Protein AF-A0A9W6RK03-F1 (afdb_monomer_lite)

pLDDT: mean 72.96, std 14.07, range [41.41, 93.88]

InterPro domains:
  IPR007165 Mycobacterial 4 TMS phage holin, superfamily IV [PF04020] (3-100)
  IPR007165 Mycobacterial 4 TMS phage holin, superfamily IV [PTHR37309] (3-109)

Sequence (110 aa):
MATLIVSGIDLTTASTPKKVGTLIAVAVVFGLINAFLKPIVKTLGCVFYILTLGLFALVVNGLLLWLASWSAGKMNLPFHVNGFWPAFWGAIVVGVVSWLLNLFVHDDKE

Radius of gyration: 28.81 Å; chains: 1; bounding box: 70×34×67 Å

Organism: NCBI:txid478107

Foldseek 3Di:
DVVPPDPDPPPPDDDPVVVVVVVVVVVVVVVVCCVPVVVVCVVVVVVVVCVVVLVVVLVVQQVVLVVVVVVVVVVVHPRDDDGSVSSSVVVVVVVVVVVVCCVVVPVVDD

Secondary structure (DSSP, 8-state):
--TTS--------S-HHHHHHHHHHHHHHHHHHHHHHHHHHHHHHHHHHHHHHHHHHHHHHHHHHHHHHHHHHHTT------SHHHHHHHHHHHHHHHHHHHHHHHTT--

Structure (mmCIF, N/CA/C/O backbone):
data_AF-A0A9W6RK03-F1
#
_entry.id   AF-A0A9W6RK03-F1
#
loop_
_atom_site.group_PDB
_atom_site.id
_atom_site.type_symbol
_atom_site.label_atom_id
_atom_site.label_alt_id
_atom_site.label_comp_id
_atom_site.label_asym_id
_atom_site.label_entity_id
_atom_site.label_seq_id
_atom_site.pdbx_PDB_ins_code
_atom_site.Cartn_x
_atom_site.Cartn_y
_atom_site.Cartn_z
_atom_site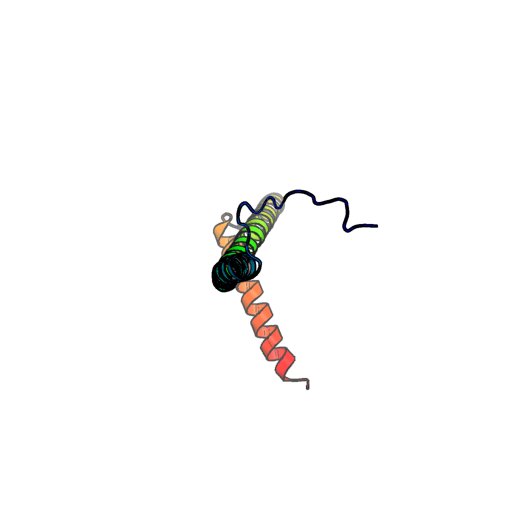.occupancy
_atom_site.B_iso_or_equiv
_atom_site.auth_seq_id
_atom_site.auth_comp_id
_atom_site.auth_asym_id
_atom_site.auth_atom_id
_atom_site.pdbx_PDB_model_num
ATOM 1 N N . MET A 1 1 ? 22.013 23.571 -27.258 1.00 42.69 1 MET A N 1
ATOM 2 C CA . MET A 1 1 ? 23.040 23.791 -26.213 1.00 42.69 1 MET A CA 1
ATOM 3 C C . MET A 1 1 ? 22.837 22.908 -24.968 1.00 42.69 1 MET A C 1
ATOM 5 O O . MET A 1 1 ? 23.286 23.275 -23.897 1.00 42.69 1 MET A O 1
ATOM 9 N N . ALA A 1 2 ? 22.222 21.722 -25.099 1.00 42.31 2 ALA A N 1
ATOM 10 C CA . ALA A 1 2 ? 22.106 20.726 -24.018 1.00 42.31 2 ALA A CA 1
ATOM 11 C C . ALA A 1 2 ? 22.954 19.460 -24.283 1.00 42.31 2 ALA A C 1
ATOM 13 O O . ALA A 1 2 ? 23.077 18.592 -23.430 1.00 42.31 2 ALA A O 1
ATOM 14 N N . THR A 1 3 ? 23.580 19.368 -25.460 1.00 51.00 3 THR A N 1
ATOM 15 C CA . THR A 1 3 ? 24.431 18.249 -25.895 1.00 51.00 3 THR A CA 1
ATOM 16 C C . THR A 1 3 ? 25.905 18.400 -25.495 1.00 51.00 3 THR A C 1
ATOM 18 O O . THR A 1 3 ? 26.702 17.526 -25.808 1.00 51.00 3 THR A O 1
ATOM 21 N N . LEU A 1 4 ? 26.273 19.483 -24.798 1.00 57.19 4 LEU A N 1
ATOM 22 C CA . LEU A 1 4 ? 27.646 19.764 -24.346 1.00 57.19 4 LEU A CA 1
ATOM 23 C C . LEU A 1 4 ? 27.894 19.438 -22.859 1.00 57.19 4 LEU A C 1
ATOM 25 O O . LEU A 1 4 ? 29.001 19.648 -22.380 1.00 57.19 4 LEU A O 1
ATOM 29 N N . ILE A 1 5 ? 26.890 18.942 -22.121 1.00 58.19 5 ILE A N 1
ATOM 30 C CA . ILE A 1 5 ? 26.959 18.792 -20.652 1.00 58.19 5 ILE A CA 1
ATOM 31 C C . ILE A 1 5 ? 27.178 17.352 -20.159 1.00 58.19 5 ILE A C 1
ATOM 33 O O . ILE A 1 5 ? 27.443 17.148 -18.979 1.00 58.19 5 ILE A O 1
ATOM 37 N N . VAL A 1 6 ? 27.139 16.345 -21.037 1.00 56.34 6 VAL A N 1
ATOM 38 C CA . VAL A 1 6 ? 27.406 14.948 -20.649 1.00 56.34 6 VAL A CA 1
ATOM 39 C C . VAL A 1 6 ? 28.618 14.417 -21.408 1.00 56.34 6 VAL A C 1
ATOM 41 O O . VAL A 1 6 ? 28.512 13.607 -22.325 1.00 56.34 6 VAL A O 1
ATOM 44 N N . SER A 1 7 ? 29.797 14.884 -21.002 1.00 53.12 7 SER A N 1
ATOM 45 C CA . SER A 1 7 ? 31.070 14.236 -21.325 1.00 53.12 7 SER A CA 1
ATOM 46 C C . SER A 1 7 ? 31.374 13.212 -20.236 1.00 53.12 7 SER A C 1
ATOM 48 O O . SER A 1 7 ? 32.019 13.517 -19.240 1.00 53.12 7 SER A O 1
ATOM 50 N N . GLY A 1 8 ? 30.834 12.005 -20.402 1.00 54.78 8 GLY A N 1
ATOM 51 C CA . GLY A 1 8 ? 31.034 10.885 -19.473 1.00 54.78 8 GLY A CA 1
ATOM 52 C C . GLY A 1 8 ? 30.973 9.514 -20.143 1.00 54.78 8 GLY A C 1
ATOM 53 O O . GLY A 1 8 ? 30.793 8.505 -19.471 1.00 54.78 8 GLY A O 1
ATOM 54 N N . ILE A 1 9 ? 31.086 9.468 -21.473 1.00 50.25 9 ILE A N 1
ATOM 55 C CA . ILE A 1 9 ? 31.167 8.221 -22.235 1.00 50.25 9 ILE A CA 1
ATOM 56 C C . ILE A 1 9 ? 32.541 8.197 -22.892 1.00 50.25 9 ILE A C 1
ATOM 58 O O . ILE A 1 9 ? 32.680 8.409 -24.099 1.00 50.25 9 ILE A O 1
ATOM 62 N N . ASP A 1 10 ? 33.561 7.973 -22.067 1.00 50.16 10 ASP A N 1
ATOM 63 C CA . ASP A 1 10 ? 34.869 7.582 -22.566 1.00 50.16 10 ASP A CA 1
ATOM 64 C C . ASP A 1 10 ? 34.736 6.157 -23.082 1.00 50.16 10 ASP A C 1
ATOM 66 O O . ASP A 1 10 ? 34.502 5.204 -22.336 1.00 50.16 10 ASP A O 1
ATOM 70 N N . LEU A 1 11 ? 34.747 6.035 -24.401 1.00 48.41 11 LEU A N 1
ATOM 71 C CA . LEU A 1 11 ? 34.611 4.759 -25.055 1.00 48.41 11 LEU A CA 1
ATOM 72 C C . LEU A 1 11 ? 35.949 4.443 -25.694 1.00 48.41 11 LEU A C 1
ATOM 74 O O . LEU A 1 11 ? 36.232 4.812 -26.832 1.00 48.41 11 LEU A O 1
ATOM 78 N N . THR A 1 12 ? 36.779 3.782 -24.899 1.00 57.69 12 THR A N 1
ATOM 79 C CA . THR A 1 12 ? 38.119 3.307 -25.225 1.00 57.69 12 THR A CA 1
ATOM 80 C C . THR A 1 12 ? 38.031 2.188 -26.269 1.00 57.69 12 THR A C 1
ATOM 82 O O . THR A 1 12 ? 38.265 1.023 -25.976 1.00 57.69 12 THR A O 1
ATOM 85 N N . THR A 1 13 ? 37.592 2.483 -27.496 1.00 49.34 13 THR A N 1
ATOM 86 C CA . THR A 1 13 ? 37.772 1.596 -28.659 1.00 49.34 13 THR A CA 1
ATOM 87 C C . THR A 1 13 ? 37.521 2.330 -29.978 1.00 49.34 13 THR A C 1
ATOM 89 O O . THR A 1 13 ? 36.438 2.840 -30.255 1.00 49.34 13 THR A O 1
ATOM 92 N N . ALA A 1 14 ? 38.550 2.323 -30.824 1.00 59.28 14 ALA A N 1
ATOM 93 C CA . ALA A 1 14 ? 38.688 3.067 -32.073 1.00 59.28 14 ALA A CA 1
ATOM 94 C C . ALA A 1 14 ? 37.846 2.545 -33.267 1.00 59.28 14 ALA A C 1
ATOM 96 O O . ALA A 1 14 ? 38.319 2.548 -34.398 1.00 59.28 14 ALA A O 1
ATOM 97 N N . SER A 1 15 ? 36.610 2.065 -33.069 1.00 58.84 15 SER A N 1
ATOM 98 C CA . SER A 1 15 ? 35.748 1.658 -34.199 1.00 58.84 15 SER A CA 1
ATOM 99 C C . SER A 1 15 ? 34.242 1.719 -33.893 1.00 58.84 15 SER A C 1
ATOM 101 O O . SER A 1 15 ? 33.699 0.949 -33.099 1.00 58.84 15 SER A O 1
ATOM 103 N N . THR A 1 16 ? 33.547 2.612 -34.607 1.00 64.81 16 THR A N 1
ATOM 104 C CA . THR A 1 16 ? 32.089 2.841 -34.630 1.00 64.81 16 THR A CA 1
ATOM 105 C C . THR A 1 16 ? 31.207 1.573 -34.595 1.00 64.81 16 THR A C 1
ATOM 107 O O . THR A 1 16 ? 30.228 1.581 -33.846 1.00 64.81 16 THR A O 1
ATOM 110 N N . PRO A 1 17 ? 31.517 0.459 -35.299 1.00 67.88 17 PRO A N 1
ATOM 111 C CA . PRO A 1 17 ? 30.667 -0.741 -35.261 1.00 67.88 17 PRO A CA 1
ATOM 112 C C . PRO A 1 17 ? 30.665 -1.491 -33.916 1.00 67.88 17 PRO A C 1
ATOM 114 O O . PRO A 1 17 ? 29.627 -2.020 -33.518 1.00 67.88 17 PRO A O 1
ATOM 117 N N . LYS A 1 18 ? 31.777 -1.514 -33.166 1.00 65.88 18 LYS A N 1
ATOM 118 C CA . LYS A 1 18 ? 31.841 -2.220 -31.868 1.00 65.88 18 LYS A CA 1
ATOM 119 C C . LYS A 1 18 ? 31.039 -1.506 -30.775 1.00 65.88 18 LYS A C 1
ATOM 121 O O . LYS A 1 18 ? 30.410 -2.163 -29.951 1.00 65.88 18 LYS A O 1
ATOM 126 N N . LYS A 1 19 ? 30.996 -0.169 -30.812 1.00 71.44 19 LYS A N 1
ATOM 127 C CA . LYS A 1 19 ? 30.200 0.671 -29.897 1.00 71.44 19 LYS A CA 1
ATOM 128 C C . LYS A 1 19 ? 28.705 0.382 -30.021 1.00 71.44 19 LYS A C 1
ATOM 130 O O . LYS A 1 19 ? 28.025 0.216 -29.012 1.00 71.44 19 LYS A O 1
ATOM 135 N N . VAL A 1 20 ? 28.213 0.279 -31.256 1.00 79.44 20 VAL A N 1
ATOM 136 C CA . VAL A 1 20 ? 26.805 -0.038 -31.530 1.00 79.44 20 VAL A CA 1
ATOM 137 C C . VAL A 1 20 ? 26.464 -1.446 -31.034 1.00 79.44 20 VAL A C 1
ATOM 139 O O . VAL A 1 20 ? 25.453 -1.614 -30.360 1.00 79.44 20 VAL A O 1
ATOM 142 N N . GLY A 1 21 ? 27.341 -2.430 -31.269 1.00 82.62 21 GLY A N 1
ATOM 143 C CA . GLY A 1 21 ? 27.150 -3.798 -30.773 1.00 82.62 21 GLY A CA 1
ATOM 144 C C . GLY A 1 21 ? 27.023 -3.880 -29.246 1.00 82.62 21 GLY A C 1
ATOM 145 O O . GLY A 1 21 ? 26.080 -4.488 -28.741 1.00 82.62 21 GLY A O 1
ATOM 146 N N . THR A 1 22 ? 27.916 -3.215 -28.504 1.00 81.62 22 THR A N 1
ATOM 147 C CA . THR A 1 22 ? 27.869 -3.204 -27.031 1.00 81.62 22 THR A CA 1
ATOM 148 C C . THR A 1 22 ? 26.618 -2.505 -26.498 1.00 81.62 22 THR A C 1
ATOM 150 O O . THR A 1 22 ? 25.990 -3.006 -25.569 1.00 81.62 22 THR A O 1
ATOM 153 N N . LEU A 1 23 ? 26.211 -1.379 -27.092 1.00 85.25 23 LEU A N 1
ATOM 154 C CA . LEU A 1 23 ? 25.005 -0.660 -26.668 1.00 85.25 23 LEU A CA 1
ATOM 155 C C . LEU A 1 23 ? 23.734 -1.484 -26.892 1.00 85.25 23 LEU A C 1
ATOM 157 O O . LEU A 1 23 ? 22.870 -1.504 -26.020 1.00 85.25 23 LEU A O 1
ATOM 161 N N . ILE A 1 24 ? 23.636 -2.199 -28.017 1.00 86.31 24 ILE A N 1
ATOM 162 C CA . ILE A 1 24 ? 22.507 -3.098 -28.289 1.00 86.31 24 ILE A CA 1
ATOM 163 C C . ILE A 1 24 ? 22.483 -4.244 -27.274 1.00 86.31 24 ILE A C 1
ATOM 165 O O . ILE A 1 24 ? 21.428 -4.530 -26.713 1.00 86.31 24 ILE A O 1
ATOM 169 N N . ALA A 1 25 ? 23.630 -4.863 -26.980 1.00 88.75 25 ALA A N 1
ATOM 170 C CA . ALA A 1 25 ? 23.706 -5.941 -25.994 1.00 88.75 25 ALA A CA 1
ATOM 171 C C . ALA A 1 25 ? 23.251 -5.476 -24.599 1.00 88.75 25 ALA A C 1
ATOM 173 O O . ALA A 1 25 ? 22.425 -6.132 -23.963 1.00 88.75 25 ALA A O 1
ATOM 174 N N . VAL A 1 26 ? 23.724 -4.309 -24.150 1.00 90.50 26 VAL A N 1
ATOM 175 C CA . VAL A 1 26 ? 23.300 -3.719 -22.872 1.00 90.50 26 VAL A CA 1
ATOM 176 C C . VAL A 1 26 ? 21.810 -3.372 -22.895 1.00 90.50 26 VAL A C 1
ATOM 178 O O . VAL A 1 26 ? 21.108 -3.680 -21.936 1.00 90.50 26 VAL A O 1
ATOM 181 N N . ALA A 1 27 ? 21.298 -2.798 -23.987 1.00 90.81 27 ALA A N 1
ATOM 182 C CA . ALA A 1 27 ? 19.883 -2.456 -24.122 1.00 90.81 27 ALA A CA 1
ATOM 183 C C . ALA A 1 27 ? 18.968 -3.689 -24.066 1.00 90.81 27 ALA A C 1
ATOM 185 O O . ALA A 1 27 ? 17.916 -3.634 -23.433 1.00 90.81 27 ALA A O 1
ATOM 186 N N . VAL A 1 28 ? 19.374 -4.813 -24.664 1.00 93.19 28 VAL A N 1
ATOM 187 C CA . VAL A 1 28 ? 18.622 -6.076 -24.607 1.00 93.19 28 VAL A CA 1
ATOM 188 C C . VAL A 1 28 ? 18.592 -6.629 -23.185 1.00 93.19 28 VAL A C 1
ATOM 190 O O . VAL A 1 28 ? 17.518 -6.958 -22.686 1.00 93.19 28 VAL A O 1
ATOM 193 N N . VAL A 1 29 ? 19.738 -6.681 -22.498 1.00 93.56 29 VAL A N 1
ATOM 194 C CA . VAL A 1 29 ? 19.807 -7.166 -21.109 1.00 93.56 29 VAL A CA 1
ATOM 195 C C . VAL A 1 29 ? 18.983 -6.274 -20.182 1.00 93.56 29 VAL A C 1
ATOM 197 O O . VAL A 1 29 ? 18.185 -6.768 -19.388 1.00 93.56 29 VAL A O 1
ATOM 200 N N . PHE A 1 30 ? 19.121 -4.955 -20.313 1.00 92.12 30 PHE A N 1
ATOM 201 C CA . PHE A 1 30 ? 18.379 -3.995 -19.502 1.00 92.12 30 PHE A CA 1
ATOM 202 C C . PHE A 1 30 ? 16.873 -4.050 -19.788 1.00 92.12 30 PHE A C 1
ATOM 204 O O . PHE A 1 30 ? 16.062 -4.006 -18.863 1.00 92.12 30 PHE A O 1
ATOM 211 N N . GLY A 1 31 ? 16.491 -4.210 -21.058 1.00 92.44 31 GLY A N 1
ATOM 212 C CA . GLY A 1 31 ? 15.109 -4.424 -21.476 1.00 92.44 31 GLY A CA 1
ATOM 213 C C . GLY A 1 31 ? 14.516 -5.694 -20.872 1.00 92.44 31 GLY A C 1
ATOM 214 O O . GLY A 1 31 ? 13.406 -5.651 -20.346 1.00 92.44 31 GLY A O 1
ATOM 215 N N . LEU A 1 32 ? 15.275 -6.793 -20.864 1.00 93.81 32 LEU A N 1
ATOM 216 C CA . LEU A 1 32 ? 14.847 -8.066 -20.290 1.00 93.81 32 LEU A CA 1
ATOM 217 C C . LEU A 1 32 ? 14.655 -7.953 -18.773 1.00 93.81 32 LEU A C 1
ATOM 219 O O . LEU A 1 32 ? 13.593 -8.291 -18.257 1.00 93.81 32 LEU A O 1
ATOM 223 N N . ILE A 1 33 ? 15.635 -7.389 -18.062 1.00 93.88 33 ILE A N 1
ATOM 224 C CA . ILE A 1 33 ? 15.534 -7.155 -16.616 1.00 93.88 33 ILE A CA 1
ATOM 225 C C . ILE A 1 33 ? 14.310 -6.294 -16.310 1.00 93.88 33 ILE A C 1
ATOM 227 O O . ILE A 1 33 ? 13.516 -6.647 -15.446 1.00 93.88 33 ILE A O 1
ATOM 231 N N . ASN A 1 34 ? 14.107 -5.193 -17.030 1.00 92.00 34 ASN A N 1
ATOM 232 C CA . ASN A 1 34 ? 12.987 -4.297 -16.764 1.00 92.00 34 ASN A CA 1
ATOM 233 C C . ASN A 1 34 ? 11.629 -4.929 -17.125 1.00 92.00 34 ASN A C 1
ATOM 235 O O . ASN A 1 34 ? 10.629 -4.631 -16.477 1.00 92.00 34 ASN A O 1
ATOM 239 N N . ALA A 1 35 ? 11.580 -5.826 -18.112 1.00 91.62 35 ALA A N 1
ATOM 240 C CA . ALA A 1 35 ? 10.371 -6.569 -18.456 1.00 91.62 35 ALA A CA 1
ATOM 241 C C . ALA A 1 35 ? 9.948 -7.554 -17.355 1.00 91.62 35 ALA A C 1
ATOM 243 O O . ALA A 1 35 ? 8.752 -7.733 -17.150 1.00 91.62 35 ALA A O 1
ATOM 244 N N . PHE A 1 36 ? 10.895 -8.147 -16.617 1.00 92.50 36 PHE A N 1
ATOM 245 C CA . PHE A 1 36 ? 10.599 -9.105 -15.541 1.00 92.50 36 PHE A CA 1
ATOM 246 C C . PHE A 1 36 ? 10.545 -8.470 -14.147 1.00 92.50 36 PHE A C 1
ATOM 248 O O . PHE A 1 36 ? 9.636 -8.746 -13.368 1.00 92.50 36 PHE A O 1
ATOM 255 N N . LEU A 1 37 ? 11.483 -7.585 -13.817 1.00 92.19 37 LEU A N 1
ATOM 256 C CA . LEU A 1 37 ? 11.600 -7.004 -12.481 1.00 92.19 37 LEU A CA 1
ATOM 257 C C . LEU A 1 37 ? 10.455 -6.026 -12.192 1.00 92.19 37 LEU A C 1
ATOM 259 O O . LEU A 1 37 ? 9.887 -6.026 -11.102 1.00 92.19 37 LEU A O 1
ATOM 263 N N . LYS A 1 38 ? 10.068 -5.222 -13.187 1.00 87.44 38 LYS A N 1
ATOM 264 C CA . LYS A 1 38 ? 9.018 -4.208 -13.049 1.00 87.44 38 LYS A CA 1
ATOM 265 C C . LYS A 1 38 ? 7.638 -4.801 -12.715 1.00 87.44 38 LYS A C 1
ATOM 267 O O . LYS A 1 38 ? 7.016 -4.283 -11.786 1.00 87.44 38 LYS A O 1
ATOM 272 N N . PRO A 1 39 ? 7.137 -5.868 -13.377 1.00 86.06 39 PRO A N 1
ATOM 273 C CA . PRO A 1 39 ? 5.875 -6.488 -12.974 1.00 86.06 39 PRO A CA 1
ATOM 274 C C . PRO A 1 39 ? 5.968 -7.173 -11.608 1.00 86.06 39 PRO A C 1
ATOM 276 O O . PRO A 1 39 ? 5.043 -7.030 -10.818 1.00 86.06 39 PRO A O 1
ATOM 279 N N . ILE A 1 40 ? 7.082 -7.840 -11.284 1.00 92.94 40 ILE A N 1
ATOM 280 C CA . ILE A 1 40 ? 7.258 -8.508 -9.982 1.00 92.94 40 ILE A CA 1
ATOM 281 C C . ILE A 1 40 ? 7.179 -7.496 -8.836 1.00 92.94 40 ILE A C 1
ATOM 283 O O . ILE A 1 40 ? 6.390 -7.663 -7.904 1.00 92.94 40 ILE A O 1
ATOM 287 N N . VAL A 1 41 ? 7.952 -6.411 -8.930 1.00 91.69 41 VAL A N 1
ATOM 288 C CA . VAL A 1 41 ? 7.969 -5.353 -7.913 1.00 91.69 41 VAL A CA 1
ATOM 289 C C . VAL A 1 41 ? 6.606 -4.670 -7.815 1.00 91.69 41 VAL A C 1
ATOM 291 O O . VAL A 1 41 ? 6.150 -4.384 -6.712 1.00 91.69 41 VAL A O 1
ATOM 294 N N . LYS A 1 42 ? 5.913 -4.449 -8.940 1.00 88.38 42 LYS A N 1
ATOM 295 C CA . LYS A 1 42 ? 4.569 -3.858 -8.936 1.00 88.38 42 LYS A CA 1
ATOM 296 C C . LYS A 1 42 ? 3.547 -4.753 -8.227 1.00 88.38 42 LYS A C 1
ATOM 298 O O . LYS A 1 42 ? 2.757 -4.243 -7.435 1.00 88.38 42 LYS A O 1
ATOM 303 N N . THR A 1 43 ? 3.572 -6.061 -8.475 1.00 91.62 43 THR A N 1
ATOM 304 C CA . THR A 1 43 ? 2.666 -7.022 -7.827 1.00 91.62 43 THR A CA 1
ATOM 305 C C . THR A 1 43 ? 2.926 -7.098 -6.324 1.00 91.62 43 THR A C 1
ATOM 307 O O . THR A 1 43 ? 1.995 -6.949 -5.536 1.00 91.62 43 THR A O 1
ATOM 310 N N . LEU A 1 44 ? 4.190 -7.243 -5.912 1.00 91.31 44 LEU A N 1
ATOM 311 C CA . LEU A 1 44 ? 4.571 -7.258 -4.496 1.00 91.31 44 LEU A CA 1
ATOM 312 C C . LEU A 1 44 ? 4.228 -5.941 -3.797 1.00 91.31 44 LEU A C 1
ATOM 314 O O . LEU A 1 44 ? 3.675 -5.951 -2.700 1.00 91.31 44 LEU A O 1
ATOM 318 N N . GLY A 1 45 ? 4.503 -4.810 -4.448 1.00 90.38 45 GLY A N 1
ATOM 319 C CA . GLY A 1 45 ? 4.161 -3.488 -3.939 1.00 90.38 45 GLY A CA 1
ATOM 320 C C . GLY A 1 45 ? 2.658 -3.334 -3.728 1.00 90.38 45 GLY A C 1
ATOM 321 O O . GLY A 1 45 ? 2.241 -2.887 -2.667 1.00 90.38 45 GLY A O 1
ATOM 322 N N . CYS A 1 46 ? 1.834 -3.762 -4.687 1.00 88.19 46 CYS A N 1
ATOM 323 C CA . CYS A 1 46 ? 0.377 -3.716 -4.563 1.00 88.19 46 CYS A CA 1
ATOM 324 C C . CYS A 1 46 ? -0.127 -4.535 -3.364 1.00 88.19 46 CYS A C 1
ATOM 326 O O . CYS A 1 46 ? -0.895 -4.021 -2.552 1.00 88.19 46 CYS A O 1
ATOM 328 N N . VAL A 1 47 ? 0.367 -5.766 -3.199 1.00 77.88 47 VAL A N 1
ATOM 329 C CA . VAL A 1 47 ? 0.020 -6.618 -2.049 1.00 77.88 47 VAL A CA 1
ATOM 330 C C . VAL A 1 47 ? 0.459 -5.971 -0.738 1.00 77.88 47 VAL A C 1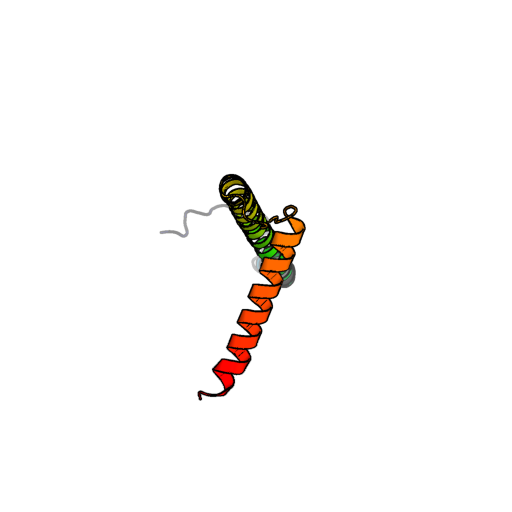
ATOM 332 O O . VAL A 1 47 ? -0.315 -5.921 0.214 1.00 77.88 47 VAL A O 1
ATOM 335 N N . PHE A 1 48 ? 1.671 -5.420 -0.687 1.00 88.75 48 PHE A N 1
ATOM 336 C CA . PHE A 1 48 ? 2.182 -4.741 0.499 1.00 88.75 48 PHE A CA 1
ATOM 337 C C . PHE A 1 48 ? 1.381 -3.476 0.842 1.00 88.75 48 PHE A C 1
ATOM 339 O O . PHE A 1 48 ? 1.105 -3.221 2.013 1.00 88.75 48 PHE A O 1
ATOM 346 N N . TYR A 1 49 ? 0.939 -2.709 -0.158 1.00 84.31 49 TYR A N 1
ATOM 347 C CA . TYR A 1 49 ? 0.048 -1.562 0.036 1.00 84.31 49 TYR A CA 1
ATOM 348 C C . TYR A 1 49 ? -1.301 -1.980 0.622 1.00 84.31 49 TYR A C 1
ATOM 350 O O . TYR A 1 49 ? -1.753 -1.380 1.593 1.00 84.31 49 TYR A O 1
ATOM 358 N N . ILE A 1 50 ? -1.930 -3.026 0.082 1.00 80.50 50 ILE A N 1
ATOM 359 C CA . ILE A 1 50 ? -3.192 -3.552 0.622 1.00 80.50 50 ILE A CA 1
ATOM 360 C C . ILE A 1 50 ? -2.987 -4.062 2.050 1.00 80.50 50 ILE A C 1
ATOM 362 O O . ILE A 1 50 ? -3.808 -3.792 2.922 1.00 80.50 50 ILE A O 1
ATOM 366 N N . LEU A 1 51 ? -1.877 -4.753 2.312 1.00 78.19 51 LEU A N 1
ATOM 367 C CA . LEU A 1 51 ? -1.569 -5.288 3.632 1.00 78.19 51 LEU A CA 1
ATOM 368 C C . LEU A 1 51 ? -1.367 -4.168 4.658 1.00 78.19 51 LEU A C 1
ATOM 370 O O . LEU A 1 51 ? -1.921 -4.233 5.748 1.00 78.19 51 LEU A O 1
ATOM 374 N N . THR A 1 52 ? -0.615 -3.126 4.308 1.00 81.12 52 THR A N 1
ATOM 375 C CA . THR A 1 52 ? -0.332 -1.994 5.202 1.00 81.12 52 THR A CA 1
ATOM 376 C C . THR A 1 52 ? -1.560 -1.116 5.437 1.00 81.12 52 THR A C 1
ATOM 378 O O . THR A 1 52 ? -1.875 -0.818 6.588 1.00 81.12 52 THR A O 1
ATOM 381 N N . LEU A 1 53 ? -2.296 -0.749 4.382 1.00 79.56 53 LEU A N 1
ATOM 382 C CA . LEU A 1 53 ? -3.524 0.047 4.493 1.00 79.56 53 LEU A CA 1
ATOM 383 C C . LEU A 1 53 ? -4.646 -0.729 5.187 1.00 79.56 53 LEU A C 1
ATOM 385 O O . LEU A 1 53 ? -5.322 -0.183 6.056 1.00 79.56 53 LEU A O 1
ATOM 389 N N . GLY A 1 54 ? -4.811 -2.009 4.849 1.00 74.94 54 GLY A N 1
ATOM 390 C CA . GLY A 1 54 ? -5.753 -2.904 5.509 1.00 74.94 54 GLY A CA 1
ATOM 391 C C . GLY A 1 54 ? -5.432 -3.029 6.993 1.00 74.94 54 GLY A C 1
ATOM 392 O O . GLY A 1 54 ? -6.280 -2.723 7.828 1.00 74.94 54 GLY A O 1
ATOM 393 N N . LEU A 1 55 ? -4.192 -3.396 7.339 1.00 77.81 55 LEU A N 1
ATOM 394 C CA . LEU A 1 55 ? -3.756 -3.531 8.731 1.00 77.81 55 LEU A CA 1
ATOM 395 C C . LEU A 1 55 ? -3.967 -2.234 9.524 1.00 77.81 55 LEU A C 1
ATOM 397 O O . LEU A 1 55 ? -4.435 -2.282 10.658 1.00 77.81 55 LEU A O 1
ATOM 401 N N . PHE A 1 56 ? -3.693 -1.073 8.929 1.00 78.56 56 PHE A N 1
ATOM 402 C CA . PHE A 1 56 ? -3.949 0.208 9.582 1.00 78.56 56 PHE A CA 1
ATOM 403 C C . PHE A 1 56 ? -5.448 0.461 9.803 1.00 78.56 56 PHE A C 1
ATOM 405 O O . PHE A 1 56 ? -5.853 0.832 10.905 1.00 78.56 56 PHE A O 1
ATOM 412 N N . ALA A 1 57 ? -6.292 0.198 8.799 1.00 71.06 57 ALA A N 1
ATOM 413 C CA . ALA A 1 57 ? -7.747 0.322 8.917 1.00 71.06 57 ALA A CA 1
ATOM 414 C C . ALA A 1 57 ? -8.313 -0.579 10.023 1.00 71.06 57 ALA A C 1
ATOM 416 O O . ALA A 1 57 ? -9.247 -0.203 10.730 1.00 71.06 57 ALA A O 1
ATOM 417 N N . LEU A 1 58 ? -7.719 -1.750 10.208 1.00 71.38 58 LEU A N 1
ATOM 418 C CA . LEU A 1 58 ? -8.076 -2.696 11.254 1.00 71.38 58 LEU A CA 1
ATOM 419 C C . LEU A 1 58 ? -7.678 -2.202 12.641 1.00 71.38 58 LEU A C 1
ATOM 421 O O . LEU A 1 58 ? -8.456 -2.339 13.582 1.00 71.38 58 LEU A O 1
ATOM 425 N N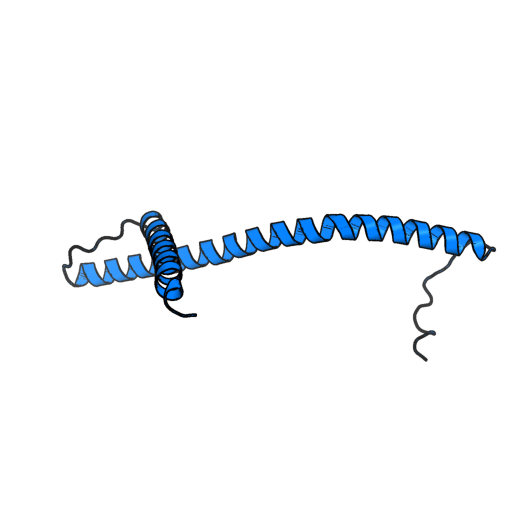 . VAL A 1 59 ? -6.507 -1.567 12.763 1.00 78.00 59 VAL A N 1
ATOM 426 C CA . VAL A 1 59 ? -6.055 -0.944 14.021 1.00 78.00 59 VAL A CA 1
ATOM 427 C C . VAL A 1 59 ? -6.996 0.179 14.407 1.00 78.00 59 VAL A C 1
ATOM 429 O O . VAL A 1 59 ? -7.469 0.207 15.539 1.00 78.00 59 VAL A O 1
ATOM 432 N N . VAL A 1 60 ? -7.343 1.047 13.460 1.00 79.56 60 VAL A N 1
ATOM 433 C CA . VAL A 1 60 ? -8.264 2.162 13.699 1.00 79.56 60 VAL A CA 1
ATOM 434 C C . VAL A 1 60 ? -9.670 1.668 14.061 1.00 79.56 60 VAL A C 1
ATOM 436 O O . VAL A 1 60 ? -10.229 2.130 15.053 1.00 79.56 60 VAL A O 1
ATOM 439 N N . ASN A 1 61 ? -10.233 0.701 13.326 1.00 70.62 61 ASN A N 1
ATOM 440 C CA . ASN A 1 61 ? -11.559 0.143 13.632 1.00 70.62 61 ASN A CA 1
ATOM 441 C C . ASN A 1 61 ? -11.585 -0.612 14.970 1.00 70.62 61 ASN A C 1
ATOM 443 O O . ASN A 1 61 ? -12.535 -0.473 15.738 1.00 70.62 61 ASN A O 1
ATOM 447 N N . GLY A 1 62 ? -10.531 -1.369 15.285 1.00 73.69 62 GLY A N 1
ATOM 448 C CA . GLY A 1 62 ? -10.372 -2.019 16.584 1.00 73.69 62 GLY A CA 1
ATOM 449 C C . GLY A 1 62 ? -10.297 -1.010 17.731 1.00 73.69 62 GLY A C 1
ATOM 450 O O . GLY A 1 62 ? -10.990 -1.177 18.733 1.00 73.69 62 GLY A O 1
ATOM 451 N N . LEU A 1 63 ? -9.524 0.070 17.566 1.00 78.81 63 LEU A N 1
ATOM 452 C CA . LEU A 1 63 ? -9.469 1.166 18.536 1.00 78.81 63 LEU A CA 1
ATOM 453 C C . LEU A 1 63 ? -10.832 1.843 18.709 1.00 78.81 63 LEU A C 1
ATOM 455 O O . LEU A 1 63 ? -11.220 2.111 19.840 1.00 78.81 63 LEU A O 1
ATOM 459 N N . LEU A 1 64 ? -11.567 2.093 17.621 1.00 76.56 64 LEU A N 1
ATOM 460 C CA . LEU A 1 64 ? -12.906 2.689 17.664 1.00 76.56 64 LEU A CA 1
ATOM 461 C C . LEU A 1 64 ? -13.896 1.816 18.437 1.00 76.56 64 LEU A C 1
ATOM 463 O O . LEU A 1 64 ? -14.622 2.331 19.283 1.00 76.56 64 LEU A O 1
ATOM 467 N N . LEU A 1 65 ? -13.905 0.503 18.195 1.00 72.50 65 LEU A N 1
ATOM 468 C CA . LEU A 1 65 ? -14.772 -0.421 18.930 1.00 72.50 65 LEU A CA 1
ATOM 469 C C . LEU A 1 65 ? -14.365 -0.554 20.399 1.00 72.50 65 LEU A C 1
ATOM 471 O O . LEU A 1 65 ? -15.233 -0.648 21.265 1.00 72.50 65 LEU A O 1
ATOM 475 N N . TRP A 1 66 ? -13.067 -0.500 20.698 1.00 70.44 66 TRP A N 1
ATOM 476 C CA . TRP A 1 66 ? -12.585 -0.449 22.075 1.00 70.44 66 TRP A CA 1
ATOM 477 C C . TRP A 1 66 ? -13.025 0.842 22.780 1.00 70.44 66 TRP A C 1
ATOM 479 O O . TRP A 1 66 ? -13.533 0.790 23.900 1.00 70.44 66 TRP A O 1
ATOM 489 N N . LEU A 1 67 ? -12.934 1.989 22.099 1.00 78.25 67 LEU A N 1
ATOM 490 C CA . LEU A 1 67 ? -13.413 3.277 22.605 1.00 78.25 67 LEU A CA 1
ATOM 491 C C . LEU A 1 67 ? -14.935 3.272 22.820 1.00 78.25 67 LEU A C 1
ATOM 493 O O . LEU A 1 67 ? -15.430 3.773 23.830 1.00 78.25 67 LEU A O 1
ATOM 497 N N . ALA A 1 68 ? -15.678 2.675 21.885 1.00 75.12 68 ALA A N 1
ATOM 498 C CA . ALA A 1 68 ? -17.122 2.517 21.973 1.00 75.12 68 ALA A CA 1
ATOM 499 C C . ALA A 1 68 ? -17.513 1.614 23.148 1.00 75.12 68 ALA A C 1
ATOM 501 O O . ALA A 1 68 ? -18.411 1.971 23.902 1.00 75.12 68 ALA A O 1
ATOM 502 N N . SER A 1 69 ? -16.810 0.495 23.358 1.00 69.75 69 SER A N 1
ATOM 503 C CA . SER A 1 69 ? -17.031 -0.397 24.501 1.00 69.75 69 SER A CA 1
ATOM 504 C C . SER A 1 69 ? -16.703 0.286 25.833 1.00 69.75 69 SER A C 1
ATOM 506 O O . SER A 1 69 ? -17.478 0.173 26.780 1.00 69.75 69 SER A O 1
ATOM 508 N N . TRP A 1 70 ? -15.626 1.077 25.897 1.00 77.06 70 TRP A N 1
ATOM 509 C CA . TRP A 1 70 ? -15.303 1.894 27.072 1.00 77.06 70 TRP A CA 1
ATOM 510 C C . TRP A 1 70 ? -16.406 2.917 27.392 1.00 77.06 70 TRP A C 1
ATOM 512 O O . TRP A 1 70 ? -16.823 3.048 28.544 1.00 77.06 70 TRP A O 1
ATOM 522 N N . SER A 1 71 ? -16.935 3.600 26.371 1.00 76.00 71 SER A N 1
ATOM 523 C CA . SER A 1 71 ? -18.044 4.551 26.523 1.00 76.00 71 SER A CA 1
ATOM 524 C C . SER A 1 71 ? -19.356 3.854 26.918 1.00 76.00 71 SER A C 1
ATOM 526 O O . SER A 1 71 ? -20.045 4.291 27.840 1.00 76.00 71 SER A O 1
ATOM 528 N N . ALA A 1 72 ? -19.667 2.718 26.286 1.00 74.50 72 ALA A N 1
ATOM 529 C CA . ALA A 1 72 ? -20.853 1.904 26.552 1.00 74.50 72 ALA A CA 1
ATOM 530 C C . ALA A 1 72 ? -20.836 1.273 27.954 1.00 74.50 72 ALA A C 1
ATOM 532 O O . ALA A 1 72 ? -21.877 1.205 28.607 1.00 74.50 72 ALA A O 1
ATOM 533 N N . GLY A 1 73 ? -19.658 0.887 28.458 1.00 68.31 73 GLY A N 1
ATOM 534 C CA . GLY A 1 73 ? -19.470 0.416 29.832 1.00 68.31 73 GLY A CA 1
ATOM 535 C C . GLY A 1 73 ? -19.819 1.484 30.871 1.00 68.31 73 GLY A C 1
ATOM 536 O O . GLY A 1 73 ? -20.406 1.174 31.905 1.00 68.31 73 GLY A O 1
ATOM 537 N N . LYS A 1 74 ? -19.570 2.763 30.561 1.00 69.75 74 LYS A N 1
ATOM 538 C CA . LYS A 1 74 ? -20.014 3.898 31.385 1.00 69.75 74 LYS A CA 1
ATOM 539 C C . LYS A 1 74 ? -21.539 4.075 31.399 1.00 69.75 74 LYS A C 1
ATOM 541 O O . LYS A 1 74 ? -22.066 4.674 32.330 1.00 69.75 74 LYS A O 1
ATOM 546 N N . MET A 1 75 ? -22.232 3.562 30.380 1.00 67.25 75 MET A N 1
ATOM 547 C CA . MET A 1 75 ? -23.686 3.659 30.194 1.00 67.25 75 MET A CA 1
ATOM 548 C C . MET A 1 75 ? -24.441 2.355 30.523 1.00 67.25 75 MET A C 1
ATOM 550 O O . MET A 1 75 ? -25.650 2.298 30.325 1.00 67.25 75 MET A O 1
ATOM 554 N N . ASN A 1 76 ? -23.761 1.325 31.049 1.00 57.75 76 ASN A N 1
ATOM 555 C CA . ASN A 1 76 ? -24.350 0.031 31.440 1.00 57.75 76 ASN A CA 1
ATOM 556 C C . ASN A 1 76 ? -25.024 -0.748 30.282 1.00 57.75 76 ASN A C 1
ATOM 558 O O . ASN A 1 76 ? -26.021 -1.442 30.467 1.00 57.75 76 ASN A O 1
ATOM 562 N N . LEU A 1 77 ? -24.484 -0.629 29.064 1.00 59.44 77 LEU A N 1
ATOM 563 C CA . LEU A 1 77 ? -24.959 -1.362 27.884 1.00 59.44 77 LEU A CA 1
ATOM 564 C C . LEU A 1 77 ? -24.187 -2.688 27.716 1.00 59.44 77 LEU A C 1
ATOM 566 O O . LEU A 1 77 ? -22.958 -2.684 27.829 1.00 59.44 77 LEU A O 1
ATOM 570 N N . PRO A 1 78 ? -24.847 -3.816 27.377 1.00 58.03 78 PRO A N 1
ATOM 571 C CA . PRO A 1 78 ? -24.203 -5.119 27.180 1.00 58.03 78 PRO A CA 1
ATOM 572 C C . PRO A 1 78 ? -23.497 -5.219 25.813 1.00 58.03 78 PRO A C 1
ATOM 574 O O . PRO A 1 78 ? -23.719 -6.156 25.050 1.00 58.03 78 PRO A O 1
ATOM 577 N N . PHE A 1 79 ? -22.650 -4.243 25.478 1.00 52.88 79 PHE A N 1
ATOM 578 C CA . PHE A 1 79 ? -21.891 -4.214 24.227 1.00 52.88 79 PHE A CA 1
ATOM 579 C C . PHE A 1 79 ? -20.393 -4.368 24.516 1.00 52.88 79 PHE A C 1
ATOM 581 O O . PHE A 1 79 ? -19.700 -3.421 24.893 1.00 52.88 79 PHE A O 1
ATOM 588 N N . HIS A 1 80 ? -19.898 -5.597 24.368 1.00 56.16 80 HIS A N 1
ATOM 589 C CA . HIS A 1 80 ? -18.488 -5.942 24.533 1.00 56.16 80 HIS A CA 1
ATOM 590 C C . HIS A 1 80 ? -17.915 -6.419 23.202 1.00 56.16 80 HIS A C 1
ATOM 592 O O . HIS A 1 80 ? -18.281 -7.480 22.698 1.00 56.16 80 HIS A O 1
ATOM 598 N N . VAL A 1 81 ? -16.978 -5.652 22.649 1.00 54.06 81 VAL A N 1
ATOM 599 C CA . VAL A 1 81 ? -16.147 -6.107 21.533 1.00 54.06 81 VAL A CA 1
ATOM 600 C C . VAL A 1 81 ? -14.827 -6.594 22.119 1.00 54.06 81 VAL A C 1
ATOM 602 O O . VAL A 1 81 ? -14.006 -5.800 22.577 1.00 54.06 81 VAL A O 1
ATOM 605 N N . ASN A 1 82 ? -14.635 -7.915 22.139 1.00 52.09 82 ASN A N 1
ATOM 606 C CA . ASN A 1 82 ? -13.445 -8.550 22.709 1.00 52.09 82 ASN A CA 1
ATOM 607 C C . ASN A 1 82 ? -12.243 -8.468 21.753 1.00 52.09 82 ASN A C 1
ATOM 609 O O . ASN A 1 82 ? -11.881 -9.432 21.085 1.00 52.09 82 ASN A O 1
ATOM 613 N N . GLY A 1 83 ? -11.597 -7.303 21.716 1.00 56.72 83 GLY A N 1
ATOM 614 C CA . GLY A 1 83 ? -10.293 -7.117 21.084 1.00 56.72 83 GLY A CA 1
ATOM 615 C C . GLY A 1 83 ? -10.316 -6.862 19.574 1.00 56.72 83 GLY A C 1
ATOM 616 O O . GLY A 1 83 ? 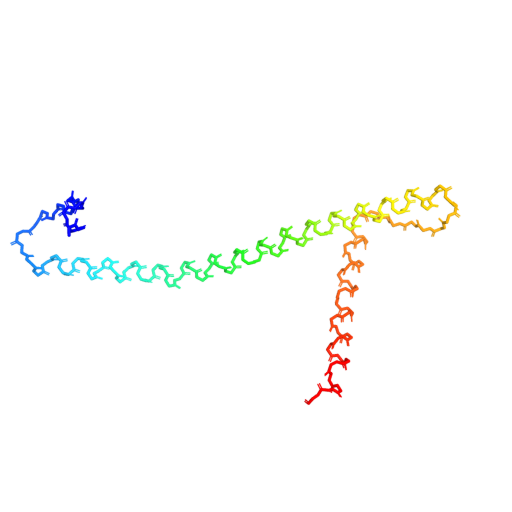-11.353 -6.678 18.940 1.00 56.72 83 GLY A O 1
ATOM 617 N N . PHE A 1 84 ? -9.115 -6.821 19.001 1.00 53.41 84 PHE A N 1
ATOM 618 C CA . PHE A 1 84 ? -8.858 -6.439 17.610 1.00 53.41 84 PHE A CA 1
ATOM 619 C C . PHE A 1 84 ? -9.346 -7.476 16.586 1.00 53.41 84 PHE A C 1
ATOM 621 O O . PHE A 1 84 ? -9.824 -7.115 15.516 1.00 53.41 84 PHE A O 1
ATOM 628 N N . TRP A 1 85 ? -9.264 -8.769 16.904 1.00 59.19 85 TRP A N 1
ATOM 629 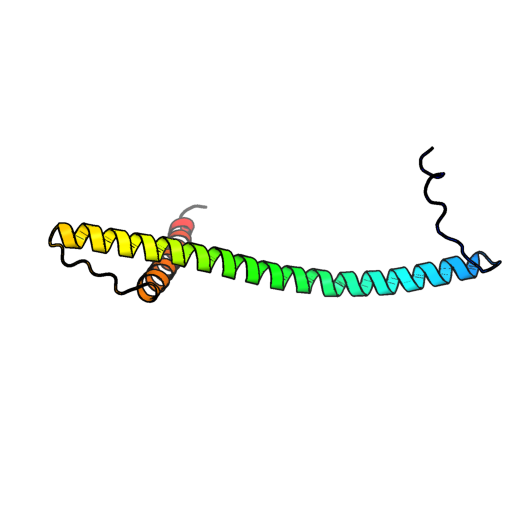C CA . TRP A 1 85 ? -9.612 -9.839 15.964 1.00 59.19 85 TRP A CA 1
ATOM 630 C C . TRP A 1 85 ? -11.112 -9.911 15.613 1.00 59.19 85 TRP A C 1
ATOM 632 O O . TRP A 1 85 ? -11.423 -10.051 14.430 1.00 59.19 85 TRP A O 1
ATOM 642 N N . PRO A 1 86 ? -12.060 -9.754 16.558 1.00 66.56 86 PRO A N 1
ATOM 643 C CA . PRO A 1 86 ? -13.481 -9.649 16.215 1.00 66.56 86 PRO A CA 1
ATOM 644 C C . PRO A 1 86 ? -13.815 -8.379 15.427 1.00 66.56 86 PRO A C 1
ATOM 646 O O . PRO A 1 86 ? -14.612 -8.435 14.494 1.00 66.56 86 PRO A O 1
ATOM 649 N N . ALA A 1 87 ? -13.167 -7.252 15.751 1.00 63.38 87 ALA A N 1
ATOM 650 C CA . ALA A 1 87 ? -13.285 -6.004 14.994 1.00 63.38 87 ALA A CA 1
ATOM 651 C C . ALA A 1 87 ? -12.826 -6.177 13.537 1.00 63.38 87 ALA A C 1
ATOM 653 O O . ALA A 1 87 ? -13.478 -5.705 12.605 1.00 63.38 87 ALA A O 1
ATOM 654 N N . PHE A 1 88 ? -11.725 -6.909 13.351 1.00 66.19 88 PHE A N 1
ATOM 655 C CA . PHE A 1 88 ? -11.132 -7.206 12.055 1.00 66.19 88 PHE A CA 1
ATOM 656 C C . PHE A 1 88 ? -12.049 -8.036 11.170 1.00 66.19 88 PHE A C 1
ATOM 658 O O . PHE A 1 88 ? -12.357 -7.651 10.041 1.00 66.19 88 PHE A O 1
ATOM 665 N N . TRP A 1 89 ? -12.514 -9.164 11.703 1.00 65.75 89 TRP A N 1
ATOM 666 C CA . TRP A 1 89 ? -13.411 -10.050 10.975 1.00 65.75 89 TRP A CA 1
ATOM 667 C C . TRP A 1 89 ? -14.771 -9.395 10.730 1.00 65.75 89 TRP A C 1
ATOM 669 O O . TRP A 1 89 ? -15.320 -9.546 9.643 1.00 65.75 89 TRP A O 1
ATOM 679 N N . GLY A 1 90 ? -15.274 -8.593 11.675 1.00 68.00 90 GLY A N 1
ATOM 680 C CA . GLY A 1 90 ? -16.502 -7.817 11.499 1.00 68.00 90 GLY A CA 1
ATOM 681 C C . GLY A 1 90 ? -16.412 -6.818 10.342 1.00 68.00 90 GLY A C 1
ATOM 682 O O . GLY A 1 90 ? -17.298 -6.791 9.491 1.00 68.00 90 GLY A O 1
ATOM 683 N N . ALA A 1 91 ? -15.320 -6.050 10.255 1.00 67.38 91 ALA A N 1
ATOM 684 C CA . ALA A 1 91 ? -15.111 -5.091 9.169 1.00 67.38 91 ALA A CA 1
ATOM 685 C C . ALA A 1 91 ? -15.008 -5.774 7.793 1.00 67.38 91 ALA A C 1
ATOM 687 O O . ALA A 1 91 ? -15.597 -5.296 6.823 1.00 67.38 91 ALA A O 1
ATOM 688 N N . ILE A 1 92 ? -14.314 -6.917 7.712 1.00 74.12 92 ILE A N 1
ATOM 689 C CA . ILE A 1 92 ? -14.225 -7.711 6.478 1.00 74.12 92 ILE A CA 1
ATOM 690 C C . ILE A 1 92 ? -15.601 -8.225 6.055 1.00 74.12 92 ILE A C 1
ATOM 692 O O . ILE A 1 92 ? -15.976 -8.061 4.897 1.00 74.12 92 ILE A O 1
ATOM 696 N N . VAL A 1 93 ? -16.374 -8.811 6.974 1.00 79.50 93 VAL A N 1
ATOM 697 C CA . VAL A 1 93 ? -17.703 -9.355 6.657 1.00 79.50 93 VAL A CA 1
ATOM 698 C C . VAL A 1 93 ? -18.646 -8.249 6.185 1.00 79.50 93 VAL A C 1
ATOM 700 O O . VAL A 1 93 ? -19.306 -8.418 5.166 1.00 79.50 93 VAL A O 1
ATOM 703 N N . VAL A 1 94 ? -18.671 -7.091 6.854 1.00 73.25 94 VAL A N 1
ATOM 704 C CA . VAL A 1 94 ? -19.504 -5.948 6.437 1.00 73.25 94 VAL A CA 1
ATOM 705 C C . VAL A 1 94 ? -19.096 -5.426 5.058 1.00 73.25 94 VAL A C 1
ATOM 707 O O . VAL A 1 94 ? -19.966 -5.130 4.237 1.00 73.25 94 VAL A O 1
ATOM 710 N N . GLY A 1 95 ? -17.792 -5.350 4.779 1.00 72.69 95 GLY A N 1
ATOM 711 C CA . GLY A 1 95 ? -17.273 -4.957 3.469 1.00 72.69 95 GLY A CA 1
ATOM 712 C C . GLY A 1 95 ? -17.676 -5.934 2.364 1.00 72.69 95 GLY A C 1
ATOM 713 O O . GLY A 1 95 ? -18.167 -5.509 1.321 1.00 72.69 95 GLY A O 1
ATOM 714 N N . VAL A 1 96 ? -17.544 -7.239 2.612 1.00 82.50 96 VAL A N 1
ATOM 715 C CA . VAL A 1 96 ? -17.939 -8.295 1.665 1.00 82.50 96 VAL A CA 1
ATOM 716 C C . VAL A 1 96 ? -19.448 -8.291 1.429 1.00 82.50 96 VAL A C 1
ATOM 718 O O . VAL A 1 96 ? -19.879 -8.349 0.282 1.00 82.50 96 VAL A O 1
ATOM 721 N N . VAL A 1 97 ? -20.258 -8.172 2.483 1.00 80.81 97 VAL A N 1
ATOM 722 C CA . VAL A 1 97 ? -21.722 -8.115 2.363 1.00 80.81 97 VAL A CA 1
ATOM 723 C C . VAL A 1 97 ? -22.155 -6.855 1.620 1.00 80.81 97 VAL A C 1
ATOM 725 O O . VAL A 1 97 ? -22.997 -6.946 0.738 1.00 80.81 97 VAL A O 1
ATOM 728 N N . SER A 1 98 ? -21.555 -5.696 1.901 1.00 78.75 98 SER A N 1
ATOM 729 C CA . SER A 1 98 ? -21.869 -4.452 1.181 1.00 78.75 98 SER A CA 1
ATOM 730 C C . SER A 1 98 ? -21.478 -4.532 -0.291 1.00 78.75 98 SER A C 1
ATOM 732 O O . SER A 1 98 ? -22.223 -4.067 -1.145 1.00 78.75 98 SER A O 1
ATOM 734 N N . TRP A 1 99 ? -20.335 -5.146 -0.602 1.00 85.06 99 TRP A N 1
ATOM 735 C CA . TRP A 1 99 ? -19.902 -5.362 -1.979 1.00 85.06 99 TRP A CA 1
ATOM 736 C C . TRP A 1 99 ? -20.832 -6.325 -2.726 1.00 85.06 99 TRP A C 1
ATOM 738 O O . TRP A 1 99 ? -21.242 -6.025 -3.844 1.00 85.06 99 TRP A O 1
ATOM 748 N N . LEU A 1 100 ? -21.224 -7.436 -2.092 1.00 86.19 100 LEU A N 1
ATOM 749 C CA . LEU A 1 100 ? -22.187 -8.390 -2.650 1.00 86.19 100 LEU A CA 1
ATOM 750 C C . LEU A 1 100 ? -23.552 -7.742 -2.864 1.00 86.19 100 LEU A C 1
ATOM 752 O O . LEU A 1 100 ? -24.112 -7.853 -3.947 1.00 86.19 100 LEU A O 1
ATOM 756 N N . LEU A 1 101 ? -24.073 -7.033 -1.862 1.00 83.25 101 LEU A N 1
ATOM 757 C CA . LEU A 1 101 ? -25.329 -6.300 -1.985 1.00 83.25 101 LEU A CA 1
ATOM 758 C C . LEU A 1 101 ? -25.247 -5.269 -3.103 1.00 83.25 101 LEU A C 1
ATOM 760 O O . LEU A 1 101 ? -26.185 -5.160 -3.877 1.00 83.25 101 LEU A O 1
ATOM 764 N N . ASN A 1 102 ? -24.133 -4.548 -3.232 1.00 82.69 102 ASN A N 1
ATOM 765 C CA . ASN A 1 102 ? -23.983 -3.572 -4.300 1.00 82.69 102 ASN A CA 1
ATOM 766 C C . ASN A 1 102 ? -23.931 -4.232 -5.683 1.00 82.69 102 ASN A C 1
ATOM 768 O O . ASN A 1 102 ? -24.493 -3.667 -6.609 1.00 82.69 102 ASN A O 1
ATOM 772 N N . LEU A 1 103 ? -23.323 -5.417 -5.821 1.00 81.62 103 LEU A N 1
ATOM 773 C CA . LEU A 1 103 ? -23.378 -6.197 -7.061 1.00 81.62 103 LEU A CA 1
ATOM 774 C C . LEU A 1 103 ? -24.799 -6.652 -7.399 1.00 81.62 103 LEU A C 1
ATOM 776 O O . LEU A 1 103 ? -25.242 -6.449 -8.519 1.00 81.62 103 LEU A O 1
ATOM 780 N N . PHE A 1 104 ? -25.523 -7.228 -6.437 1.00 79.38 104 PHE A N 1
ATOM 781 C CA . PHE A 1 104 ? -26.889 -7.705 -6.675 1.00 79.38 104 PHE A CA 1
ATOM 782 C C . PHE A 1 104 ? -27.893 -6.562 -6.878 1.00 79.38 104 PHE A C 1
ATOM 784 O O . PHE A 1 104 ? -28.851 -6.721 -7.619 1.00 79.38 104 PHE A O 1
ATOM 791 N N . VAL A 1 105 ? -27.685 -5.409 -6.237 1.00 76.50 105 VAL A N 1
ATOM 792 C CA . VAL A 1 105 ? -28.553 -4.227 -6.369 1.00 76.50 105 VAL A CA 1
ATOM 793 C C . VAL A 1 105 ? -28.225 -3.410 -7.626 1.00 76.50 105 VAL A C 1
ATOM 795 O O . VAL A 1 105 ? -29.107 -2.720 -8.138 1.00 76.50 105 VAL A O 1
ATOM 798 N N . HIS A 1 106 ? -26.992 -3.475 -8.145 1.00 62.59 106 HIS A N 1
ATOM 799 C CA . HIS A 1 106 ? -26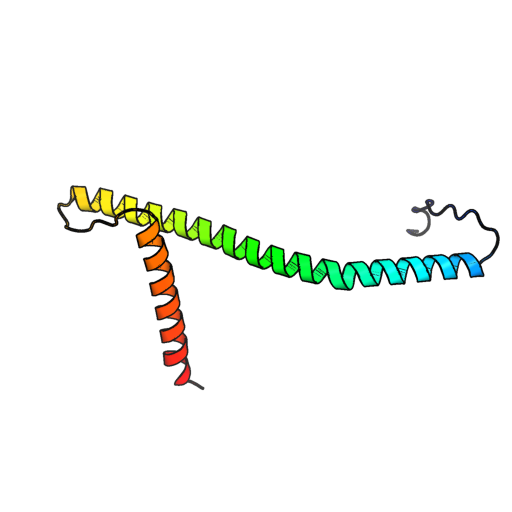.643 -2.848 -9.427 1.00 62.59 106 HIS A CA 1
ATOM 800 C C . HIS A 1 106 ? -27.071 -3.664 -10.654 1.00 62.59 106 HIS A C 1
ATOM 802 O O . HIS A 1 106 ? -27.079 -3.101 -11.742 1.00 62.59 106 HIS A O 1
ATOM 808 N N . ASP A 1 107 ? -27.490 -4.924 -10.504 1.00 60.06 107 ASP A N 1
ATOM 809 C CA . ASP A 1 107 ? -27.914 -5.759 -11.643 1.00 60.06 107 ASP A CA 1
ATOM 810 C C . ASP A 1 107 ? -29.330 -5.428 -12.172 1.00 60.06 107 ASP A C 1
ATOM 812 O O . ASP A 1 107 ? -29.743 -5.949 -13.203 1.00 60.06 107 ASP A O 1
ATOM 816 N N . ASP A 1 108 ? -30.070 -4.518 -11.521 1.00 58.75 108 ASP A N 1
ATOM 817 C CA . ASP A 1 108 ? -31.408 -4.089 -11.969 1.00 58.75 108 ASP A CA 1
ATOM 818 C C . ASP A 1 108 ? -31.410 -2.783 -12.788 1.00 58.75 108 ASP A C 1
ATOM 820 O O . ASP A 1 108 ? -32.482 -2.275 -13.135 1.00 58.75 108 ASP A O 1
ATOM 824 N N . LYS A 1 109 ? -30.245 -2.179 -13.060 1.00 48.75 109 LYS A N 1
ATOM 825 C CA . LYS A 1 109 ? -30.150 -0.935 -13.843 1.00 48.75 109 LYS A CA 1
ATOM 826 C C . LYS A 1 109 ? -28.905 -0.929 -14.726 1.00 48.75 109 LYS A C 1
ATOM 828 O O . LYS A 1 109 ? -27.895 -0.355 -14.334 1.00 48.75 109 LYS A O 1
ATOM 833 N N . GLU A 1 110 ? -29.020 -1.558 -15.896 1.00 41.41 110 GLU A N 1
ATOM 834 C CA . GLU A 1 110 ? -28.843 -0.973 -17.250 1.00 41.41 110 GLU A CA 1
ATOM 835 C C . GLU A 1 110 ? -28.651 -2.059 -18.320 1.00 41.41 110 GLU A C 1
ATOM 837 O O . GLU A 1 110 ? -27.657 -2.815 -18.262 1.00 41.41 110 GLU A O 1
#